Protein AF-A0A917K720-F1 (afdb_monomer)

Nearest PDB structures (foldseek):
  2qeu-assembly1_B  TM=9.613E-01  e=1.675E-05  Paraburkholderia xenovorans LB400
  7pmk-assembly1_F  TM=4.791E-01  e=7.910E+00  Saccharomyces cerevisiae

InterPro domains:
  IPR029032 AhpD-like [G3DSA:1.20.1290.10] (1-106)
  IPR029032 AhpD-like [SSF69118] (2-96)

Foldseek 3Di:
DDPVCVVVCVPPVVVVVVVVVVVCVLQPAVVRPDPDHNLVSLLVVLLVCLVHDSLVSLLVSVVSPDDLVNSLVSLVVCCVVVNCCSCVPGVVVSSVSNVVSNVVVVVVVPVVPPDPPPPPPPVVPPPDDDDDDDDDDDDDDDDD

Organism: NCBI:txid287609

Solvent-accessible surface area (backbone atoms only — not comparable to full-atom values): 8761 Å² total; per-residue (Å²): 132,68,75,85,48,49,65,44,48,74,78,37,46,69,58,45,56,62,52,48,56,61,49,49,63,72,62,28,38,53,95,72,76,24,92,51,55,57,25,58,53,25,44,52,48,19,62,73,27,45,89,66,74,25,54,63,27,46,51,50,8,43,76,62,66,44,49,70,66,61,52,50,57,54,48,56,63,42,28,86,76,60,35,66,59,40,35,74,73,32,43,51,52,43,52,56,52,44,51,55,48,52,59,50,52,54,54,53,56,56,70,73,53,84,63,83,84,76,71,71,76,73,69,72,77,78,77,84,77,85,90,76,78,93,79,80,89,89,83,84,87,84,89,133

pLDDT: mean 77.15, std 25.1, range [25.95, 98.19]

Mean predicted aligned error: 12.96 Å

Sequence (144 aa):
MPDGFRPLLTHAPGTFAGYGLPREAAMGAPNTGGALDLNIKDLALTLLDVQGGAEVHAANALRQGLTLPELAEGLVRCIPVGGITTWNCVGRQIMEHAVVIAGGSCRRAWLTTGSTARRTVWRAGLAGRPRAKQRLCSLAGYQT

Secondary structure (DSSP, 8-state):
--GGGHHHHHH-HHHHHHHHHHHHHHT--GGGT-SS-HHHHHHHHHHHTTTTTTHHHHHHHHHTT--HHHHHHHHHHTHHHH-HHHIIIIIHHHHHHHHHHHHHHHHHHHHH---GGG-SSSSSSSS-----------------

Structure (mmCIF, N/CA/C/O backbone):
data_AF-A0A917K720-F1
#
_entry.id   AF-A0A917K720-F1
#
loop_
_atom_site.group_PDB
_atom_site.id
_atom_site.type_symbol
_atom_site.label_atom_id
_atom_site.label_alt_id
_atom_site.label_comp_id
_atom_site.label_asym_id
_atom_site.label_entity_id
_atom_site.label_seq_id
_atom_site.pdbx_PDB_ins_code
_atom_site.Cartn_x
_atom_site.Cartn_y
_atom_site.Cartn_z
_atom_site.occupancy
_atom_site.B_iso_or_equiv
_atom_site.auth_seq_id
_atom_site.auth_comp_id
_atom_site.auth_asym_id
_atom_site.auth_atom_id
_atom_site.pdbx_PDB_model_num
ATOM 1 N N . MET A 1 1 ? 3.693 -3.487 16.049 1.00 68.69 1 MET A N 1
ATOM 2 C CA . MET A 1 1 ? 4.563 -2.517 15.350 1.00 68.69 1 MET A CA 1
ATOM 3 C C . MET A 1 1 ? 5.517 -3.313 14.470 1.00 68.69 1 MET A C 1
ATOM 5 O O . MET A 1 1 ? 6.058 -4.276 14.994 1.00 68.69 1 MET A O 1
ATOM 9 N N . PRO A 1 2 ? 5.669 -3.000 13.171 1.00 74.56 2 PRO A N 1
ATOM 10 C CA . PRO A 1 2 ? 6.605 -3.710 12.297 1.00 74.56 2 PRO A CA 1
ATOM 11 C C . PRO A 1 2 ? 8.055 -3.582 12.776 1.00 74.56 2 PRO A C 1
ATOM 13 O O . PRO A 1 2 ? 8.457 -2.502 13.215 1.00 74.56 2 PRO A O 1
ATOM 16 N N . ASP A 1 3 ? 8.848 -4.643 12.617 1.00 82.81 3 ASP A N 1
ATOM 17 C CA . ASP A 1 3 ? 10.257 -4.680 13.044 1.00 82.81 3 ASP A CA 1
ATOM 18 C C . ASP A 1 3 ? 11.125 -3.611 12.365 1.00 82.81 3 ASP A C 1
ATOM 20 O O . ASP A 1 3 ? 12.095 -3.134 12.955 1.00 82.81 3 ASP A O 1
ATOM 24 N N . GLY A 1 4 ? 10.741 -3.163 11.164 1.00 84.69 4 GLY A N 1
ATOM 25 C CA . GLY A 1 4 ? 11.437 -2.105 10.426 1.00 84.69 4 GLY A CA 1
ATOM 26 C C . GLY A 1 4 ? 11.504 -0.764 11.163 1.00 84.69 4 GLY A C 1
ATOM 27 O O . GLY A 1 4 ? 12.431 0.008 10.945 1.00 84.69 4 GLY A O 1
ATOM 28 N N . PHE A 1 5 ? 10.583 -0.497 12.094 1.00 89.25 5 PHE A N 1
ATOM 29 C CA . PHE A 1 5 ? 10.637 0.719 12.905 1.00 89.25 5 PHE A CA 1
ATOM 30 C C . PHE A 1 5 ? 11.490 0.575 14.174 1.00 89.25 5 PHE A C 1
ATOM 32 O O . PHE A 1 5 ? 11.696 1.567 14.874 1.00 89.25 5 PHE A O 1
ATOM 39 N N . ARG A 1 6 ? 11.995 -0.624 14.499 1.00 92.88 6 ARG A N 1
ATOM 40 C CA . ARG A 1 6 ? 12.772 -0.850 15.726 1.00 92.88 6 ARG A CA 1
ATOM 41 C C . ARG A 1 6 ? 14.013 0.053 15.815 1.00 92.88 6 ARG A C 1
ATOM 43 O O . ARG A 1 6 ? 14.182 0.669 16.863 1.00 92.88 6 ARG A O 1
ATOM 50 N N . PRO A 1 7 ? 14.824 0.234 14.750 1.00 94.88 7 PRO A N 1
ATOM 51 C CA . PRO A 1 7 ? 15.939 1.182 14.789 1.00 94.88 7 PRO A CA 1
ATOM 52 C C . PRO A 1 7 ? 15.486 2.624 15.059 1.00 94.88 7 PRO A C 1
ATOM 54 O O . PRO A 1 7 ? 16.111 3.322 15.853 1.00 94.88 7 PRO A O 1
ATOM 57 N N . LEU A 1 8 ? 14.370 3.060 14.460 1.00 93.06 8 LEU A N 1
ATOM 58 C CA . LEU A 1 8 ? 13.840 4.411 14.664 1.00 93.06 8 LEU A CA 1
ATOM 59 C C . LEU A 1 8 ? 13.377 4.622 16.111 1.00 93.06 8 LEU A C 1
ATOM 61 O O . LEU A 1 8 ? 13.667 5.656 16.704 1.00 93.06 8 LEU A O 1
ATOM 65 N N . LEU A 1 9 ? 12.715 3.625 16.701 1.00 94.06 9 LEU A N 1
ATOM 66 C CA . LEU A 1 9 ? 12.300 3.666 18.101 1.00 94.06 9 LEU A CA 1
ATOM 67 C C . LEU A 1 9 ? 13.498 3.708 19.058 1.00 94.06 9 LEU A C 1
ATOM 69 O O . LEU A 1 9 ? 13.473 4.459 20.028 1.00 94.06 9 LEU A O 1
ATOM 73 N N . THR A 1 10 ? 14.543 2.920 18.790 1.00 96.38 10 THR A N 1
ATOM 74 C CA . THR A 1 10 ? 15.740 2.856 19.640 1.00 96.38 10 THR A CA 1
ATOM 75 C C . THR A 1 10 ? 16.566 4.138 19.575 1.00 96.38 10 THR A C 1
ATOM 77 O O . THR A 1 10 ? 17.033 4.610 20.607 1.00 96.38 10 THR A O 1
ATOM 80 N N . HIS A 1 11 ? 16.758 4.701 18.382 1.00 97.69 11 HIS A N 1
ATOM 81 C CA . HIS A 1 11 ? 17.710 5.796 18.181 1.00 97.69 11 HIS A CA 1
ATOM 82 C C . HIS A 1 11 ? 17.061 7.185 18.123 1.00 97.69 11 HIS A C 1
ATOM 84 O O . HIS A 1 11 ? 17.742 8.175 18.377 1.00 97.69 11 HIS A O 1
ATOM 90 N N . ALA A 1 12 ? 15.763 7.282 17.821 1.00 96.62 12 ALA A N 1
ATOM 91 C CA . ALA A 1 12 ? 15.039 8.552 17.733 1.00 96.62 12 ALA A CA 1
ATOM 92 C C . ALA A 1 12 ? 13.563 8.417 18.179 1.00 96.62 12 ALA A C 1
ATOM 94 O O . ALA A 1 12 ? 12.643 8.690 17.398 1.00 96.62 12 ALA A O 1
ATOM 95 N N . PRO A 1 13 ? 13.295 8.042 19.446 1.00 94.69 13 PRO A N 1
ATOM 96 C CA . PRO A 1 13 ? 11.936 7.783 19.932 1.00 94.69 13 PRO A CA 1
ATOM 97 C C . PRO A 1 13 ? 10.999 8.994 19.801 1.00 94.69 13 PRO A C 1
ATOM 99 O O . PRO A 1 13 ? 9.819 8.827 19.499 1.00 94.69 13 PRO A O 1
ATOM 102 N N . GLY A 1 14 ? 11.519 10.218 19.950 1.00 95.19 14 GLY A N 1
ATOM 103 C CA . GLY A 1 14 ? 10.741 11.441 19.723 1.00 95.19 14 GLY A CA 1
ATOM 104 C C . GLY A 1 14 ? 10.296 11.609 18.265 1.00 95.19 14 GLY A C 1
ATOM 105 O O . GLY A 1 14 ? 9.164 12.006 18.009 1.00 95.19 14 GLY A O 1
ATOM 106 N N . THR A 1 15 ? 11.146 11.236 17.299 1.00 95.88 15 THR A N 1
ATOM 107 C CA . THR A 1 15 ? 10.780 11.241 15.870 1.00 95.88 15 THR A CA 1
ATOM 108 C C . THR A 1 15 ? 9.754 10.155 15.565 1.00 95.88 15 THR A C 1
ATOM 110 O O . THR A 1 15 ? 8.793 10.410 14.845 1.00 95.88 15 THR A O 1
ATOM 113 N N . PHE A 1 16 ? 9.906 8.963 16.151 1.00 93.56 16 PHE A N 1
ATOM 114 C CA . PHE A 1 16 ? 8.915 7.896 16.017 1.00 93.56 16 PHE A CA 1
ATOM 115 C C . PHE A 1 16 ? 7.534 8.326 16.538 1.00 93.56 16 PHE A C 1
ATOM 117 O O . PHE A 1 16 ? 6.534 8.160 15.838 1.00 93.56 16 PHE A O 1
ATOM 124 N N . ALA A 1 17 ? 7.479 8.934 17.727 1.00 91.50 17 ALA A N 1
ATOM 125 C CA . ALA A 1 17 ? 6.239 9.471 18.286 1.00 91.50 17 ALA A CA 1
ATOM 126 C C . ALA A 1 17 ? 5.642 10.572 17.391 1.00 91.50 17 ALA A C 1
ATOM 128 O O . ALA A 1 17 ? 4.450 10.542 17.086 1.00 91.50 17 ALA A O 1
ATOM 129 N N . GLY A 1 18 ? 6.483 11.492 16.904 1.00 94.19 18 GLY A N 1
ATOM 130 C CA . GLY A 1 18 ? 6.076 12.558 15.987 1.00 94.19 18 GLY A CA 1
ATOM 131 C C . GLY A 1 18 ? 5.532 12.050 14.650 1.00 94.19 18 GLY A C 1
ATOM 132 O O . GLY A 1 18 ? 4.621 12.660 14.105 1.00 94.19 18 GLY A O 1
ATOM 133 N N . TYR A 1 19 ? 6.030 10.918 14.142 1.00 91.88 19 TYR A N 1
ATOM 134 C CA . TYR A 1 19 ? 5.504 10.255 12.942 1.00 91.88 19 TYR A CA 1
ATOM 135 C C . TYR A 1 19 ? 4.155 9.553 13.182 1.00 91.88 19 TYR A C 1
ATOM 137 O O . TYR A 1 19 ? 3.319 9.490 12.278 1.00 91.88 19 TYR A O 1
ATOM 145 N N . GLY A 1 20 ? 3.916 9.036 14.391 1.00 90.19 20 GLY A N 1
ATOM 146 C CA . GLY A 1 20 ? 2.679 8.326 14.730 1.00 90.19 20 GLY A CA 1
ATOM 147 C C . GLY A 1 20 ? 1.425 9.193 14.586 1.00 90.19 20 GLY A C 1
ATOM 148 O O . GLY A 1 20 ? 0.442 8.746 13.999 1.00 90.19 20 GLY A O 1
ATOM 149 N N . LEU A 1 21 ? 1.494 10.446 15.043 1.00 90.56 21 LEU A N 1
ATOM 150 C CA . LEU A 1 21 ? 0.375 11.397 15.033 1.00 90.56 21 LEU A CA 1
ATOM 151 C C . LEU A 1 21 ? -0.184 11.701 13.625 1.00 90.56 21 LEU A C 1
ATOM 153 O O . LEU A 1 21 ? -1.38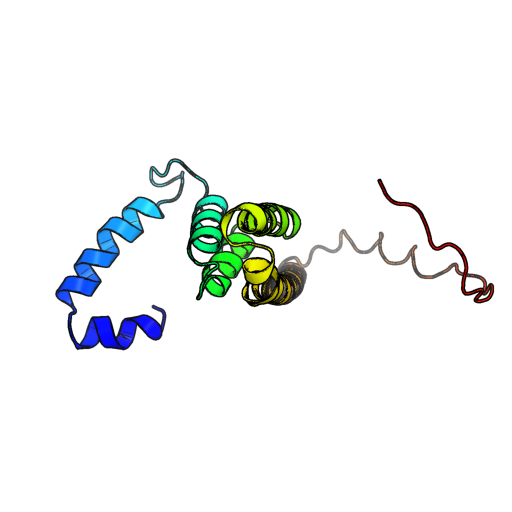2 11.506 13.408 1.00 90.56 21 LEU A O 1
ATOM 157 N N . PRO A 1 22 ? 0.621 12.134 12.630 1.00 92.88 22 PRO A N 1
ATOM 158 C CA . PRO A 1 22 ? 0.110 12.374 11.284 1.00 92.88 22 PRO A CA 1
ATOM 159 C C . PRO A 1 22 ? -0.372 11.081 10.620 1.00 92.88 22 PRO A C 1
ATOM 161 O O . PRO A 1 22 ? -1.359 11.107 9.886 1.00 92.88 22 PRO A O 1
ATOM 164 N N . ARG A 1 23 ? 0.274 9.937 10.893 1.00 91.12 23 ARG A N 1
ATOM 165 C CA . ARG A 1 23 ? -0.163 8.643 10.357 1.00 91.12 23 ARG A CA 1
ATOM 166 C C . ARG A 1 23 ? -1.541 8.251 10.888 1.00 91.12 23 ARG A C 1
ATOM 168 O O . ARG A 1 23 ? -2.365 7.770 10.116 1.00 91.12 23 ARG A O 1
ATOM 175 N N . GLU A 1 24 ? -1.790 8.431 12.182 1.00 91.31 24 GLU A N 1
ATOM 176 C CA . GLU A 1 24 ? -3.087 8.154 12.804 1.00 91.31 24 GLU A CA 1
ATOM 177 C C . GLU A 1 24 ? -4.191 9.016 12.188 1.00 91.31 24 GLU A C 1
ATOM 179 O O . GLU A 1 24 ? -5.195 8.477 11.723 1.00 91.31 24 GLU A O 1
ATOM 184 N N . ALA A 1 25 ? -3.964 10.328 12.076 1.00 91.94 25 ALA A N 1
ATOM 185 C CA . ALA A 1 25 ? -4.912 11.239 11.439 1.00 91.94 25 ALA A CA 1
ATOM 186 C C . ALA A 1 25 ? -5.195 10.848 9.975 1.00 91.94 25 ALA A C 1
ATOM 188 O O . ALA A 1 25 ? -6.352 10.762 9.557 1.00 91.94 25 ALA A O 1
ATOM 189 N N . ALA A 1 26 ? -4.151 10.537 9.198 1.00 93.44 26 ALA A N 1
ATOM 190 C CA . ALA A 1 26 ? -4.291 10.127 7.802 1.00 93.44 26 ALA A CA 1
ATOM 191 C C . ALA A 1 26 ? -5.034 8.788 7.648 1.00 93.44 26 ALA A C 1
ATOM 193 O O . ALA A 1 26 ? -5.822 8.625 6.715 1.00 93.44 26 ALA A O 1
ATOM 194 N N . MET A 1 27 ? -4.843 7.846 8.577 1.00 94.81 27 MET A N 1
ATOM 195 C CA . MET A 1 27 ? -5.429 6.500 8.540 1.00 94.81 27 MET A CA 1
ATOM 196 C C . MET A 1 27 ? -6.719 6.350 9.362 1.00 94.81 27 MET A C 1
ATOM 198 O O . MET A 1 27 ? -7.199 5.232 9.514 1.00 94.81 27 MET A O 1
ATOM 202 N N . GLY A 1 28 ? -7.318 7.438 9.860 1.00 94.25 28 GLY A N 1
ATOM 203 C CA . GLY A 1 28 ? -8.591 7.381 10.591 1.00 94.25 28 GLY A CA 1
ATOM 204 C C . GLY A 1 28 ? -9.731 6.801 9.744 1.00 94.25 28 GLY A C 1
ATOM 205 O O . GLY A 1 28 ? -9.873 7.149 8.572 1.00 94.25 28 GLY A O 1
ATOM 206 N N . ALA A 1 29 ? -10.547 5.916 10.306 1.00 94.06 29 ALA A N 1
ATOM 207 C CA . ALA A 1 29 ? -11.675 5.314 9.596 1.00 94.06 29 ALA A CA 1
ATOM 208 C C . ALA A 1 29 ? -12.858 6.298 9.474 1.00 94.06 29 ALA A C 1
ATOM 210 O O . ALA A 1 29 ? -12.928 7.266 10.238 1.00 94.06 29 ALA A O 1
ATOM 211 N N . PRO A 1 30 ? -13.825 6.064 8.567 1.00 94.12 30 PRO A N 1
ATOM 212 C CA . PRO A 1 30 ? -14.990 6.942 8.440 1.00 94.12 30 PRO A CA 1
ATOM 213 C C . PRO A 1 30 ? -15.783 7.140 9.735 1.00 94.12 30 PRO A C 1
ATOM 215 O O . PRO A 1 30 ? -16.177 8.254 10.070 1.00 94.12 30 PRO A O 1
ATOM 218 N N . ASN A 1 31 ? -15.932 6.083 10.535 1.00 93.12 31 ASN A N 1
ATOM 219 C CA . ASN A 1 31 ? -16.606 6.139 11.836 1.00 93.12 31 ASN A CA 1
ATOM 220 C C . ASN A 1 31 ? -15.820 6.896 12.925 1.00 93.12 31 ASN A C 1
ATOM 222 O O . ASN A 1 31 ? -16.361 7.130 14.002 1.00 93.12 31 ASN A O 1
ATOM 226 N N . THR A 1 32 ? -14.570 7.280 12.662 1.00 92.62 32 THR A N 1
ATOM 227 C CA . THR A 1 32 ? -13.742 8.108 13.549 1.00 92.62 32 THR A CA 1
ATOM 228 C C . THR A 1 32 ? -13.405 9.464 12.918 1.00 92.62 32 THR A C 1
ATOM 230 O O . THR A 1 32 ? -12.441 10.101 13.330 1.00 92.62 32 THR A O 1
ATOM 233 N N . GLY A 1 33 ? -14.161 9.903 11.902 1.00 91.94 33 GLY A N 1
ATOM 234 C CA . GLY A 1 33 ? -13.983 11.206 11.247 1.00 91.94 33 GLY A CA 1
ATOM 235 C C . GLY A 1 33 ? -13.082 11.211 10.004 1.00 91.94 33 GLY A C 1
ATOM 236 O O . GLY A 1 33 ? -12.747 12.280 9.501 1.00 91.94 33 GLY A O 1
ATOM 237 N N . GLY A 1 34 ? -12.679 10.046 9.488 1.00 95.00 34 GLY A N 1
ATOM 238 C CA . GLY A 1 34 ? -11.971 9.936 8.210 1.00 95.00 34 GLY A CA 1
ATOM 239 C C . GLY A 1 34 ? -12.886 10.135 6.994 1.00 95.00 34 GLY A C 1
ATOM 240 O O . GLY A 1 34 ? -14.058 9.787 7.025 1.00 95.00 34 GLY A O 1
ATOM 241 N N . ALA A 1 35 ? -12.349 10.656 5.887 1.00 96.00 35 ALA A N 1
ATOM 242 C CA . ALA A 1 35 ? -13.138 10.882 4.666 1.00 96.00 35 ALA A CA 1
ATOM 243 C C . ALA A 1 35 ? -13.154 9.696 3.682 1.00 96.00 35 ALA A C 1
ATOM 245 O O . ALA A 1 35 ? -14.040 9.613 2.839 1.00 96.00 35 ALA A O 1
ATOM 246 N N . LEU A 1 36 ? -12.161 8.803 3.757 1.00 96.62 36 LEU A N 1
ATOM 247 C CA . LEU A 1 36 ? -12.016 7.655 2.857 1.00 96.62 36 LEU A CA 1
ATOM 248 C C . LEU A 1 36 ? -12.059 6.351 3.648 1.00 96.62 36 LEU A C 1
ATOM 250 O O . LEU A 1 36 ? -11.570 6.299 4.783 1.00 96.62 36 LEU A O 1
ATOM 254 N N . ASP A 1 37 ? -12.573 5.299 3.016 1.00 96.50 37 ASP A N 1
ATOM 255 C CA . ASP A 1 37 ? -12.498 3.945 3.550 1.00 96.50 37 ASP A CA 1
ATOM 256 C C . ASP A 1 37 ? -11.040 3.503 3.710 1.00 96.50 37 ASP A C 1
ATOM 258 O O . ASP A 1 37 ? -10.152 3.879 2.935 1.00 96.50 37 ASP A O 1
ATOM 262 N N . LEU A 1 38 ? -10.782 2.691 4.737 1.00 96.06 38 LEU A N 1
ATOM 263 C CA . LEU A 1 38 ? -9.425 2.255 5.058 1.00 96.06 38 LEU A CA 1
ATOM 264 C C . LEU A 1 38 ? -8.784 1.486 3.891 1.00 96.06 38 LEU A C 1
ATOM 266 O O . LEU A 1 38 ? -7.603 1.689 3.606 1.00 96.06 38 LEU A O 1
ATOM 270 N N . ASN A 1 39 ? -9.566 0.669 3.175 1.00 97.00 39 ASN A N 1
ATOM 271 C CA . ASN A 1 39 ? -9.071 -0.142 2.063 1.00 97.00 39 ASN A CA 1
ATOM 272 C C . ASN A 1 39 ? -8.540 0.734 0.916 1.00 97.00 39 ASN A C 1
ATOM 274 O O . ASN A 1 39 ? -7.525 0.399 0.310 1.00 97.00 39 ASN A O 1
ATOM 278 N N . ILE A 1 40 ? -9.174 1.883 0.665 1.00 97.81 40 ILE A N 1
ATOM 279 C CA . ILE A 1 40 ? -8.735 2.870 -0.325 1.00 97.81 40 ILE A CA 1
ATOM 280 C C . ILE A 1 40 ? -7.476 3.598 0.145 1.00 97.81 40 ILE A C 1
ATOM 282 O O . ILE A 1 40 ? -6.582 3.859 -0.658 1.00 97.81 40 ILE A O 1
ATOM 286 N N . LYS A 1 41 ? -7.359 3.893 1.443 1.00 97.44 41 LYS A N 1
ATOM 287 C CA . LYS A 1 41 ? -6.150 4.513 2.005 1.00 97.44 41 LYS A CA 1
ATOM 288 C C . LYS A 1 41 ? -4.939 3.587 1.912 1.00 97.44 41 LYS A C 1
ATOM 290 O O . LYS A 1 41 ? -3.876 4.016 1.469 1.00 97.44 41 LYS A O 1
ATOM 295 N N . ASP A 1 42 ? -5.100 2.314 2.270 1.00 96.44 42 ASP A N 1
ATOM 296 C CA . ASP A 1 42 ? -4.040 1.316 2.108 1.00 96.44 42 ASP A CA 1
ATOM 297 C C . ASP A 1 42 ? -3.763 1.017 0.621 1.00 96.44 42 ASP A C 1
ATOM 299 O O . ASP A 1 42 ? -2.604 0.827 0.252 1.00 96.44 42 ASP A O 1
ATOM 303 N N . LEU A 1 43 ? -4.766 1.061 -0.271 1.00 97.31 43 LEU A N 1
ATOM 304 C CA . LEU A 1 43 ? -4.521 1.016 -1.719 1.00 97.31 43 LEU A CA 1
ATOM 305 C C . LEU A 1 43 ? -3.648 2.196 -2.161 1.00 97.31 43 LEU A C 1
ATOM 307 O O . LEU A 1 43 ? -2.648 1.982 -2.836 1.00 97.31 43 LEU A O 1
ATOM 311 N N . ALA A 1 44 ? -3.959 3.425 -1.747 1.00 96.12 44 ALA A N 1
ATOM 312 C CA . ALA A 1 44 ? -3.153 4.594 -2.093 1.00 96.12 44 ALA A CA 1
ATOM 313 C C . ALA A 1 44 ? -1.694 4.445 -1.626 1.00 96.12 44 ALA A C 1
ATOM 315 O O . ALA A 1 44 ? -0.777 4.697 -2.405 1.00 96.12 44 ALA A O 1
ATOM 316 N N . LEU A 1 45 ? -1.468 3.960 -0.399 1.00 94.75 45 LEU A N 1
ATOM 317 C CA . LEU A 1 45 ? -0.119 3.664 0.097 1.00 94.75 45 LEU A CA 1
ATOM 318 C C . LEU A 1 45 ? 0.563 2.547 -0.701 1.00 94.75 45 LEU A C 1
ATOM 320 O O . LEU A 1 45 ? 1.740 2.666 -1.012 1.00 94.75 45 LEU A O 1
ATOM 324 N N . THR A 1 46 ? -0.175 1.513 -1.112 1.00 95.62 46 THR A N 1
ATOM 325 C CA . THR A 1 46 ? 0.340 0.454 -1.999 1.00 95.62 46 THR A CA 1
ATOM 326 C C . THR A 1 46 ? 0.855 1.032 -3.320 1.00 95.62 46 THR A C 1
ATOM 328 O O . THR A 1 46 ? 1.910 0.625 -3.799 1.00 95.62 46 THR A O 1
ATOM 331 N N . LEU A 1 47 ? 0.126 1.984 -3.914 1.00 94.88 47 LEU A N 1
ATOM 332 C CA . LEU A 1 47 ? 0.511 2.604 -5.185 1.00 94.88 47 LEU A CA 1
ATOM 333 C C . LEU A 1 47 ? 1.686 3.578 -5.030 1.00 94.88 47 LEU A C 1
ATOM 335 O O . LEU A 1 47 ? 2.542 3.634 -5.910 1.00 94.88 47 LEU A O 1
ATOM 339 N N . LEU A 1 48 ? 1.751 4.314 -3.917 1.00 92.19 48 LEU A N 1
ATOM 340 C CA . LEU A 1 48 ? 2.870 5.211 -3.604 1.00 92.19 48 LEU A CA 1
ATOM 341 C C . LEU A 1 48 ? 4.159 4.440 -3.292 1.00 92.19 48 LEU A C 1
ATOM 343 O O . LEU A 1 48 ? 5.243 4.876 -3.668 1.00 92.19 48 LEU A O 1
ATOM 347 N N . ASP A 1 49 ? 4.031 3.280 -2.651 1.00 88.00 49 ASP A N 1
ATOM 348 C C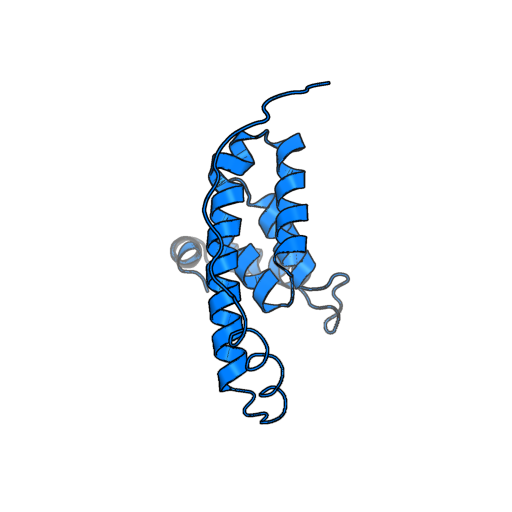A . ASP A 1 49 ? 5.144 2.436 -2.213 1.00 88.00 49 ASP A CA 1
ATOM 349 C C . ASP A 1 49 ? 5.492 1.334 -3.228 1.00 88.00 49 ASP A C 1
ATOM 351 O O . ASP A 1 49 ? 6.229 0.389 -2.936 1.00 88.00 49 ASP A O 1
ATOM 355 N N . VAL A 1 50 ? 4.971 1.439 -4.460 1.00 80.25 50 VAL A N 1
ATOM 356 C CA . VAL A 1 50 ? 5.189 0.453 -5.534 1.00 80.25 50 VAL A CA 1
ATOM 357 C C . VAL A 1 50 ? 6.662 0.345 -5.946 1.00 80.25 50 VAL A C 1
ATOM 359 O O . VAL A 1 50 ? 7.034 -0.585 -6.647 1.00 80.25 50 VAL A O 1
ATOM 362 N N . GLN A 1 51 ? 7.515 1.270 -5.504 1.00 71.06 51 GLN A N 1
ATOM 363 C CA . GLN A 1 51 ? 8.961 1.210 -5.720 1.00 71.06 51 GLN A CA 1
ATOM 364 C C . GLN A 1 51 ? 9.711 0.494 -4.573 1.00 71.06 51 GLN A C 1
ATOM 366 O O . GLN A 1 51 ? 10.910 0.255 -4.707 1.00 71.06 51 GLN A O 1
ATOM 371 N N . GLY A 1 52 ? 9.026 0.089 -3.491 1.00 68.38 52 GLY A N 1
ATOM 372 C CA . GLY A 1 52 ? 9.550 -0.841 -2.484 1.00 68.38 52 GLY A CA 1
ATOM 373 C C . GLY A 1 52 ? 8.787 -0.844 -1.154 1.00 68.38 52 GLY A C 1
ATOM 374 O O . GLY A 1 52 ? 8.859 0.130 -0.431 1.00 68.38 52 GLY A O 1
ATOM 375 N N . GLY A 1 53 ? 8.171 -1.977 -0.777 1.00 72.19 53 GLY A N 1
ATOM 376 C CA . GLY A 1 53 ? 7.516 -2.166 0.539 1.00 72.19 53 GLY A CA 1
ATOM 377 C C . GLY A 1 53 ? 5.988 -2.342 0.509 1.00 72.19 53 GLY A C 1
ATOM 378 O O . GLY A 1 53 ? 5.380 -2.721 1.514 1.00 72.19 53 GLY A O 1
ATOM 379 N N . ALA A 1 54 ? 5.374 -2.189 -0.667 1.00 87.00 54 ALA A N 1
ATOM 380 C CA . ALA A 1 54 ? 3.923 -2.169 -0.863 1.00 87.00 54 ALA A CA 1
ATOM 381 C C . ALA A 1 54 ? 3.141 -3.438 -0.453 1.00 87.00 54 ALA A C 1
ATOM 383 O O . ALA A 1 54 ? 1.916 -3.379 -0.326 1.00 87.00 54 ALA A O 1
ATOM 384 N N . GLU A 1 55 ? 3.793 -4.584 -0.220 1.00 91.38 55 GLU A N 1
ATOM 385 C CA . GLU A 1 55 ? 3.114 -5.840 0.151 1.00 91.38 55 GLU A CA 1
ATOM 386 C C . GLU A 1 55 ? 2.278 -5.704 1.430 1.00 91.38 55 GLU A C 1
ATOM 388 O O . GLU A 1 55 ? 1.156 -6.210 1.502 1.00 91.38 55 GLU A O 1
ATOM 393 N N . VAL A 1 56 ? 2.791 -4.983 2.435 1.00 91.31 56 VAL A N 1
ATOM 394 C CA . VAL A 1 56 ? 2.096 -4.790 3.718 1.00 91.31 56 VAL A CA 1
ATOM 395 C C . VAL A 1 56 ? 0.811 -3.985 3.525 1.00 91.31 56 VAL A C 1
ATOM 397 O O . VAL A 1 56 ? -0.222 -4.318 4.112 1.00 91.31 56 VAL A O 1
ATOM 400 N N . HIS A 1 57 ? 0.8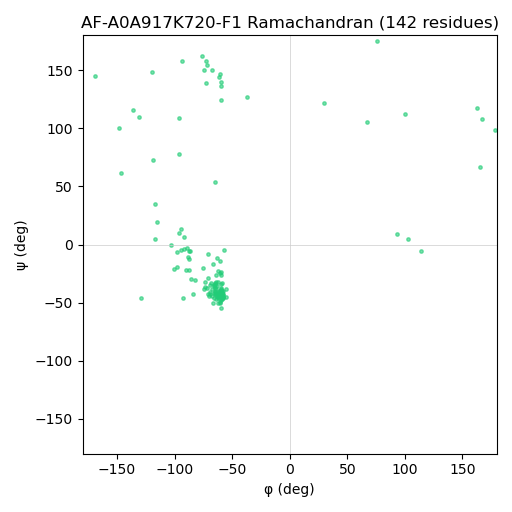58 -2.957 2.680 1.00 94.31 57 HIS A N 1
ATOM 401 C CA . HIS A 1 57 ? -0.294 -2.119 2.369 1.00 94.31 57 HIS A CA 1
ATOM 402 C C . HIS A 1 57 ? -1.329 -2.876 1.536 1.00 94.31 57 HIS A C 1
ATOM 404 O O . HIS A 1 57 ? -2.503 -2.897 1.908 1.00 94.31 57 HIS A O 1
ATOM 410 N N . ALA A 1 58 ? -0.897 -3.621 0.515 1.00 95.44 58 ALA A N 1
ATOM 411 C CA . ALA A 1 58 ? -1.791 -4.463 -0.276 1.00 95.44 58 ALA A CA 1
ATOM 412 C C . ALA A 1 58 ? -2.493 -5.505 0.608 1.00 95.44 58 ALA A C 1
ATOM 414 O O . ALA A 1 58 ? -3.708 -5.694 0.538 1.00 95.44 58 ALA A O 1
ATOM 415 N N . ALA A 1 59 ? -1.741 -6.143 1.509 1.00 94.44 59 ALA A N 1
ATOM 416 C CA . ALA A 1 59 ? -2.272 -7.092 2.476 1.00 94.44 59 ALA A CA 1
ATOM 417 C C . ALA A 1 59 ? -3.333 -6.471 3.398 1.00 94.44 59 ALA A C 1
ATOM 419 O O . ALA A 1 59 ? -4.354 -7.103 3.676 1.00 94.44 59 ALA A O 1
ATOM 420 N N . ASN A 1 60 ? -3.095 -5.255 3.896 1.00 94.56 60 ASN A N 1
ATOM 421 C CA . ASN A 1 60 ? -4.044 -4.550 4.756 1.00 94.56 60 ASN A CA 1
ATOM 422 C C . ASN A 1 60 ? -5.308 -4.149 3.996 1.00 94.56 60 ASN A C 1
ATOM 424 O O . ASN A 1 60 ? -6.403 -4.419 4.491 1.00 94.56 60 ASN A O 1
ATOM 428 N N . ALA A 1 61 ? -5.164 -3.620 2.779 1.00 96.56 61 ALA A N 1
ATOM 429 C CA . ALA A 1 61 ? -6.293 -3.245 1.938 1.00 96.56 61 ALA A CA 1
ATOM 430 C C . ALA A 1 61 ? -7.221 -4.444 1.677 1.00 96.56 61 ALA A C 1
ATOM 432 O O . ALA A 1 61 ? -8.432 -4.351 1.879 1.00 96.56 61 ALA A O 1
ATOM 433 N N . LEU A 1 62 ? -6.658 -5.609 1.327 1.00 96.62 62 LEU A N 1
ATOM 434 C CA . LEU A 1 62 ? -7.431 -6.840 1.110 1.00 96.62 62 LEU A CA 1
ATOM 435 C C . LEU A 1 62 ? -8.169 -7.302 2.373 1.00 96.62 62 LEU A C 1
ATOM 437 O O . LEU A 1 62 ? -9.320 -7.728 2.305 1.00 96.62 62 LEU A O 1
ATOM 441 N N . ARG A 1 63 ? -7.531 -7.218 3.551 1.00 94.25 63 ARG A N 1
ATOM 442 C CA . ARG A 1 63 ? -8.179 -7.570 4.832 1.00 94.25 63 ARG A CA 1
ATOM 443 C C . ARG A 1 63 ? -9.345 -6.643 5.170 1.00 94.25 63 ARG A C 1
ATOM 445 O O . ARG A 1 63 ? -10.251 -7.063 5.881 1.00 94.25 63 ARG A O 1
ATOM 452 N N . GLN A 1 64 ? -9.314 -5.415 4.665 1.00 94.38 64 GLN A N 1
ATOM 453 C CA . GLN A 1 64 ? -10.359 -4.409 4.833 1.00 94.38 64 GLN A CA 1
ATOM 454 C C . GLN A 1 64 ? -11.402 -4.443 3.703 1.00 94.38 64 GLN A C 1
ATOM 456 O O . GLN A 1 64 ? -12.284 -3.592 3.665 1.00 94.38 64 GLN A O 1
ATOM 461 N N . GLY A 1 65 ? -11.332 -5.430 2.804 1.00 95.50 65 GLY A N 1
ATOM 462 C CA . GLY A 1 65 ? -12.350 -5.671 1.783 1.00 95.50 65 GLY A CA 1
ATOM 463 C C . GLY A 1 65 ? -11.993 -5.197 0.378 1.00 95.50 65 GLY A C 1
ATOM 464 O O . GLY A 1 65 ? -12.838 -5.331 -0.501 1.00 95.50 65 GLY A O 1
ATOM 465 N N . LEU A 1 66 ? -10.773 -4.696 0.132 1.00 97.69 66 LEU A N 1
ATOM 466 C CA . LEU A 1 66 ? -10.304 -4.503 -1.242 1.00 97.69 66 LEU A CA 1
ATOM 467 C C . LEU A 1 66 ? -10.302 -5.849 -1.979 1.00 97.69 66 LEU A C 1
ATOM 469 O O . LEU A 1 66 ? -9.915 -6.884 -1.430 1.00 97.69 66 LEU A O 1
ATOM 473 N N . THR A 1 67 ? -10.706 -5.839 -3.238 1.00 97.25 67 THR A N 1
ATOM 474 C CA . THR A 1 67 ? -10.704 -7.012 -4.104 1.00 97.25 67 THR A CA 1
ATOM 475 C C . THR A 1 67 ? -9.411 -7.099 -4.922 1.00 97.25 67 THR A C 1
ATOM 477 O O . THR A 1 67 ? -8.715 -6.109 -5.153 1.00 97.25 67 THR A O 1
ATOM 480 N N . LEU A 1 68 ? -9.071 -8.305 -5.392 1.00 97.44 68 LEU A N 1
ATOM 481 C CA . LEU A 1 68 ? -7.917 -8.496 -6.282 1.00 97.44 68 LEU A CA 1
ATOM 482 C C . LEU A 1 68 ? -8.037 -7.705 -7.603 1.00 97.44 68 LEU A C 1
ATOM 484 O O . LEU A 1 68 ? -7.022 -7.154 -8.025 1.00 97.44 68 LEU A O 1
ATOM 488 N N . PRO A 1 69 ? -9.217 -7.610 -8.256 1.00 98.12 69 PRO A N 1
ATOM 489 C CA . PRO A 1 69 ? -9.382 -6.750 -9.428 1.00 98.12 69 PRO A CA 1
ATOM 490 C C . PRO A 1 69 ? -9.124 -5.267 -9.141 1.00 98.12 69 PRO A C 1
ATOM 492 O O . PRO A 1 69 ? -8.388 -4.644 -9.897 1.00 98.12 69 PRO A O 1
ATOM 495 N N . GLU A 1 70 ? -9.634 -4.716 -8.033 1.00 98.19 70 GLU A N 1
ATOM 496 C CA . GLU A 1 70 ? -9.383 -3.310 -7.662 1.00 98.19 70 GLU A CA 1
ATOM 497 C C . GLU A 1 70 ? -7.889 -3.038 -7.433 1.00 98.19 70 GLU A C 1
ATOM 499 O O . GLU A 1 70 ? -7.358 -2.018 -7.877 1.00 98.19 70 GLU A O 1
ATOM 504 N N . LEU A 1 71 ? -7.182 -3.975 -6.791 1.00 97.50 71 LEU A N 1
ATOM 505 C CA . LEU A 1 71 ? -5.730 -3.893 -6.637 1.00 97.50 71 LEU A CA 1
ATOM 506 C C . LEU A 1 71 ? -5.016 -3.910 -7.998 1.00 97.50 71 LEU A C 1
ATOM 508 O O . LEU A 1 71 ? -4.126 -3.092 -8.235 1.00 97.50 71 LEU A O 1
ATOM 512 N N . ALA A 1 72 ? -5.409 -4.815 -8.898 1.00 97.56 72 ALA A N 1
ATOM 513 C CA . ALA A 1 72 ? -4.827 -4.910 -10.233 1.00 97.56 72 ALA A CA 1
ATOM 514 C C . ALA A 1 72 ? -5.047 -3.622 -11.043 1.00 97.56 72 ALA A C 1
ATOM 516 O O . ALA A 1 72 ? -4.108 -3.131 -11.670 1.00 97.56 72 ALA A O 1
ATOM 517 N N . GLU A 1 73 ? -6.249 -3.039 -10.986 1.00 97.88 73 GLU A N 1
ATOM 518 C CA . GLU A 1 73 ? -6.554 -1.756 -11.626 1.00 97.88 73 GLU A CA 1
ATOM 519 C C . GLU A 1 73 ? -5.654 -0.630 -11.114 1.00 97.88 73 GLU A C 1
ATOM 521 O O . GLU A 1 73 ? -5.126 0.148 -11.909 1.00 97.88 73 GLU A O 1
ATOM 526 N N . GLY A 1 74 ? -5.440 -0.556 -9.798 1.00 96.19 74 GLY A N 1
ATOM 527 C CA . GLY A 1 74 ? -4.521 0.410 -9.204 1.00 96.19 74 GLY A CA 1
ATOM 528 C C . GLY A 1 74 ? -3.086 0.225 -9.703 1.00 96.19 74 GLY A C 1
ATOM 529 O O . GLY A 1 74 ? -2.468 1.176 -10.175 1.00 96.19 74 GLY A O 1
ATOM 530 N N . LEU A 1 75 ? -2.565 -1.003 -9.655 1.00 95.44 75 LEU A N 1
ATOM 531 C CA . LEU A 1 75 ? -1.180 -1.305 -10.036 1.00 95.44 75 LEU A CA 1
ATOM 532 C C . LEU A 1 75 ? -0.906 -1.074 -11.527 1.00 95.44 75 LEU A C 1
ATOM 534 O O . LEU A 1 75 ? 0.175 -0.609 -11.888 1.00 95.44 75 LEU A O 1
ATOM 538 N N . VAL A 1 76 ? -1.878 -1.341 -12.403 1.00 95.81 76 VAL A N 1
ATOM 539 C CA . VAL A 1 76 ? -1.752 -1.047 -13.839 1.00 95.81 76 VAL A CA 1
ATOM 540 C C . VAL A 1 76 ? -1.618 0.458 -14.089 1.00 95.81 76 VAL A C 1
ATOM 542 O O . VAL A 1 76 ? -0.876 0.855 -14.986 1.00 95.81 76 VAL A O 1
ATOM 545 N N . ARG A 1 77 ? -2.238 1.320 -13.268 1.00 94.56 77 ARG A N 1
ATOM 546 C CA . ARG A 1 77 ? -2.060 2.783 -13.373 1.00 94.56 77 ARG A CA 1
ATOM 547 C C . ARG A 1 77 ? -0.647 3.249 -13.018 1.00 94.56 77 ARG A C 1
ATOM 549 O O . ARG A 1 77 ? -0.271 4.349 -13.412 1.00 94.56 77 ARG A O 1
ATOM 556 N N . CYS A 1 78 ? 0.158 2.427 -12.347 1.00 94.12 78 CYS A N 1
ATOM 557 C CA . CYS A 1 78 ? 1.569 2.738 -12.125 1.00 94.12 78 CYS A CA 1
ATOM 558 C C . CYS A 1 78 ? 2.419 2.537 -13.393 1.00 94.12 78 CYS A C 1
ATOM 560 O O . CYS A 1 78 ? 3.491 3.130 -13.492 1.00 94.12 78 CYS A O 1
ATOM 562 N N . ILE A 1 79 ? 1.953 1.759 -14.383 1.00 94.19 79 ILE A N 1
ATOM 563 C CA . ILE A 1 79 ? 2.703 1.485 -15.622 1.00 94.19 79 ILE A CA 1
ATOM 564 C C . ILE A 1 79 ? 2.932 2.761 -16.450 1.00 94.19 79 ILE A C 1
ATOM 566 O O . ILE A 1 79 ? 4.074 2.991 -16.840 1.00 94.19 79 ILE A O 1
ATOM 570 N N . PRO A 1 80 ? 1.932 3.630 -16.704 1.00 93.25 80 PRO A N 1
ATOM 571 C CA . PRO A 1 80 ? 2.176 4.893 -17.403 1.00 93.25 80 PRO A CA 1
ATOM 572 C C . PRO A 1 80 ? 3.152 5.847 -16.694 1.00 93.25 80 PRO A C 1
ATOM 574 O O . PRO A 1 80 ? 3.753 6.682 -17.360 1.00 93.25 80 PRO A O 1
ATOM 577 N N . VAL A 1 81 ? 3.308 5.747 -15.367 1.00 91.31 81 VAL A N 1
ATOM 578 C CA . VAL A 1 81 ? 4.137 6.668 -14.561 1.00 91.31 81 VAL A CA 1
ATOM 579 C C . VAL A 1 81 ? 5.567 6.142 -14.394 1.00 91.31 81 VAL A C 1
ATOM 581 O O . VAL A 1 81 ? 6.522 6.891 -14.568 1.00 91.31 81 VAL A O 1
ATOM 584 N N . GLY A 1 82 ? 5.724 4.860 -14.057 1.00 88.69 82 GLY A N 1
ATOM 585 C CA . GLY A 1 82 ? 7.022 4.219 -13.797 1.00 88.69 82 GLY A CA 1
ATOM 586 C C . GLY A 1 82 ? 7.535 3.325 -14.933 1.00 88.69 82 GLY A C 1
ATOM 587 O O . GLY A 1 82 ? 8.615 2.741 -14.836 1.00 88.69 82 GLY A O 1
ATOM 588 N N . GLY A 1 83 ? 6.772 3.204 -16.019 1.00 92.56 83 GLY A N 1
ATOM 589 C CA . GLY A 1 83 ? 7.037 2.275 -17.113 1.00 92.56 83 GLY A CA 1
ATOM 590 C C . GLY A 1 83 ? 6.686 0.822 -16.769 1.00 92.56 83 GLY A C 1
ATOM 591 O O . GLY A 1 83 ? 6.350 0.465 -15.638 1.00 92.56 83 GLY A O 1
ATOM 592 N N . ILE A 1 84 ? 6.805 -0.065 -17.762 1.00 94.25 84 ILE A N 1
ATOM 593 C CA . ILE A 1 84 ? 6.539 -1.506 -17.590 1.00 94.25 84 ILE A CA 1
ATOM 594 C C . ILE A 1 84 ? 7.483 -2.170 -16.572 1.00 94.25 84 ILE A C 1
ATOM 596 O O . ILE A 1 84 ? 7.140 -3.182 -15.962 1.00 94.25 84 ILE A O 1
ATOM 600 N N . THR A 1 85 ? 8.656 -1.580 -16.333 1.00 91.69 85 THR A N 1
ATOM 601 C CA . THR A 1 85 ? 9.614 -2.044 -15.324 1.00 91.69 85 THR A CA 1
ATOM 602 C C . THR A 1 85 ? 9.010 -2.039 -13.919 1.00 91.69 85 THR A C 1
ATOM 604 O O . THR A 1 85 ? 9.216 -3.003 -13.187 1.00 91.69 85 THR A O 1
ATOM 607 N N . THR A 1 86 ? 8.194 -1.039 -13.558 1.00 91.25 86 THR A N 1
ATOM 608 C CA . THR A 1 86 ? 7.486 -1.012 -12.263 1.00 91.25 86 THR A CA 1
ATOM 609 C C . THR A 1 86 ? 6.587 -2.235 -12.086 1.00 91.25 86 THR A C 1
ATOM 611 O O . THR A 1 86 ? 6.568 -2.848 -11.017 1.00 91.25 86 THR A O 1
ATOM 614 N N . TRP A 1 87 ? 5.898 -2.665 -13.148 1.00 93.06 87 TRP A N 1
ATOM 615 C CA . TRP A 1 87 ? 5.103 -3.891 -13.110 1.00 93.06 87 TRP A CA 1
ATOM 616 C 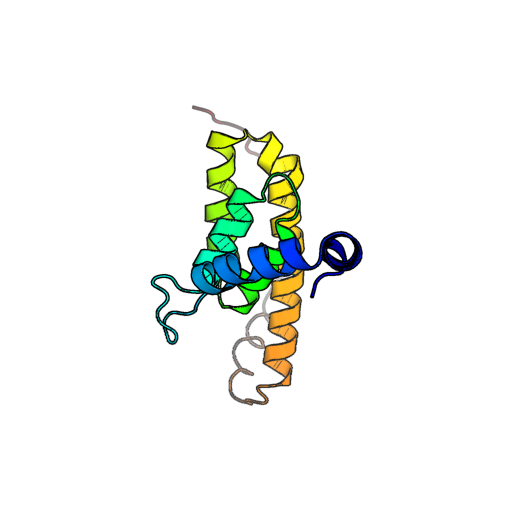C . TRP A 1 87 ? 5.974 -5.140 -12.957 1.00 93.06 87 TRP A C 1
ATOM 618 O O . TRP A 1 87 ? 5.730 -5.963 -12.076 1.00 93.06 87 TRP A O 1
ATOM 628 N N . ASN A 1 88 ? 7.002 -5.278 -13.795 1.00 90.62 88 ASN A N 1
ATOM 629 C CA . ASN A 1 88 ? 7.833 -6.482 -13.833 1.00 90.62 88 ASN A CA 1
ATOM 630 C C . ASN A 1 88 ? 8.638 -6.695 -12.544 1.00 90.62 88 ASN A C 1
ATOM 632 O O . ASN A 1 88 ? 8.821 -7.842 -12.125 1.00 90.62 88 ASN A O 1
ATOM 636 N N . CYS A 1 89 ? 9.097 -5.606 -11.923 1.00 86.50 89 CYS A N 1
ATOM 637 C CA . CYS A 1 89 ? 9.898 -5.651 -10.707 1.00 86.50 89 CYS A CA 1
ATOM 638 C C . CYS A 1 89 ? 9.043 -5.766 -9.447 1.00 86.50 89 CYS A C 1
ATOM 640 O O . CYS A 1 89 ? 9.398 -6.553 -8.578 1.00 86.50 89 CYS A O 1
ATOM 642 N N . VAL A 1 90 ? 7.934 -5.022 -9.342 1.00 89.44 90 VAL A N 1
ATOM 643 C CA . VAL A 1 90 ? 7.194 -4.919 -8.072 1.00 89.44 90 VAL A CA 1
ATOM 644 C C . VAL A 1 90 ? 5.702 -5.205 -8.232 1.00 89.44 90 VAL A C 1
ATOM 646 O O . VAL A 1 90 ? 5.158 -6.005 -7.475 1.00 89.44 90 VAL A O 1
ATOM 649 N N . GLY A 1 91 ? 5.033 -4.645 -9.246 1.00 91.44 91 GLY A N 1
ATOM 650 C CA . GLY A 1 91 ? 3.584 -4.820 -9.435 1.00 91.44 91 GLY A CA 1
ATOM 651 C C . GLY A 1 91 ? 3.139 -6.289 -9.500 1.00 91.44 91 GLY A C 1
ATOM 652 O O . GLY A 1 91 ? 2.202 -6.690 -8.808 1.00 91.44 91 GLY A O 1
ATOM 653 N N . ARG A 1 92 ? 3.863 -7.125 -10.258 1.00 93.44 92 ARG A N 1
ATOM 654 C CA . ARG A 1 92 ? 3.618 -8.575 -10.335 1.00 93.44 92 ARG A CA 1
ATOM 655 C C . ARG A 1 92 ? 3.790 -9.261 -8.977 1.00 93.44 92 ARG A C 1
ATOM 657 O O . ARG A 1 92 ? 2.958 -10.087 -8.614 1.00 93.44 92 ARG A O 1
ATOM 664 N N . GLN A 1 93 ? 4.839 -8.918 -8.231 1.00 93.25 93 GLN A N 1
ATOM 665 C CA . GLN A 1 93 ? 5.132 -9.533 -6.931 1.00 93.25 93 GLN A CA 1
ATOM 666 C C . GLN A 1 93 ? 4.041 -9.205 -5.906 1.00 93.25 93 GLN A C 1
ATOM 668 O O . GLN A 1 93 ? 3.549 -10.103 -5.224 1.00 93.25 93 GLN A O 1
ATOM 673 N N . ILE A 1 94 ? 3.579 -7.949 -5.875 1.00 94.81 94 ILE A N 1
ATOM 674 C CA . ILE A 1 94 ? 2.451 -7.526 -5.034 1.00 94.81 94 ILE A CA 1
ATOM 675 C C . ILE A 1 94 ? 1.199 -8.345 -5.370 1.00 94.81 94 ILE A C 1
ATOM 677 O O . ILE A 1 94 ? 0.526 -8.831 -4.462 1.00 94.81 94 ILE A O 1
ATOM 681 N N . MET A 1 95 ? 0.891 -8.539 -6.659 1.00 95.44 95 MET A N 1
ATOM 682 C CA . MET A 1 95 ? -0.259 -9.349 -7.082 1.00 95.44 95 MET A CA 1
ATOM 683 C C . MET A 1 95 ? -0.130 -10.818 -6.668 1.00 95.44 95 MET A C 1
ATOM 685 O O . MET A 1 95 ? -1.090 -11.404 -6.166 1.00 95.44 95 MET A O 1
ATOM 689 N N . GLU A 1 96 ? 1.044 -11.420 -6.841 1.00 94.75 96 GLU A N 1
ATOM 690 C CA . GLU A 1 96 ? 1.307 -12.802 -6.424 1.00 94.75 96 GLU A CA 1
ATOM 691 C C . GLU A 1 96 ? 1.145 -12.964 -4.904 1.00 94.75 96 GLU A C 1
ATOM 693 O O . GLU A 1 96 ? 0.458 -13.880 -4.442 1.00 94.75 96 GLU A O 1
ATOM 698 N N . HIS A 1 97 ? 1.682 -12.022 -4.124 1.00 94.06 97 HIS A N 1
ATOM 699 C CA . HIS A 1 97 ? 1.518 -11.970 -2.673 1.00 94.06 97 HIS A CA 1
ATOM 700 C C . HIS A 1 97 ? 0.041 -11.814 -2.265 1.00 94.06 97 HIS A C 1
ATOM 702 O O . HIS A 1 97 ? -0.474 -12.545 -1.411 1.00 94.06 97 HIS A O 1
ATOM 708 N N . ALA A 1 98 ? -0.675 -10.903 -2.923 1.00 94.94 98 ALA A N 1
ATOM 709 C CA . ALA A 1 98 ? -2.091 -10.637 -2.704 1.00 94.94 98 ALA A CA 1
ATOM 710 C C . ALA A 1 98 ? -2.969 -11.876 -2.945 1.00 94.94 98 ALA A C 1
ATOM 712 O O . ALA A 1 98 ? -3.867 -12.161 -2.148 1.00 94.94 98 ALA A O 1
ATOM 713 N N . VAL A 1 99 ? -2.690 -12.655 -3.995 1.00 96.25 99 VAL A N 1
ATOM 714 C CA . VAL A 1 99 ? -3.404 -13.909 -4.294 1.00 96.25 99 VAL A CA 1
ATOM 715 C C . VAL A 1 99 ? -3.237 -14.926 -3.164 1.00 96.25 99 VAL A C 1
ATOM 717 O O . VAL A 1 99 ? -4.217 -15.550 -2.744 1.00 96.25 99 VAL A O 1
ATOM 720 N N . VAL A 1 100 ? -2.022 -15.070 -2.626 1.00 94.44 100 VAL A N 1
ATOM 721 C CA . VAL A 1 100 ? -1.752 -15.972 -1.495 1.00 94.44 100 VAL A CA 1
ATOM 722 C C . VAL A 1 100 ? -2.548 -15.545 -0.261 1.00 94.44 100 VAL A C 1
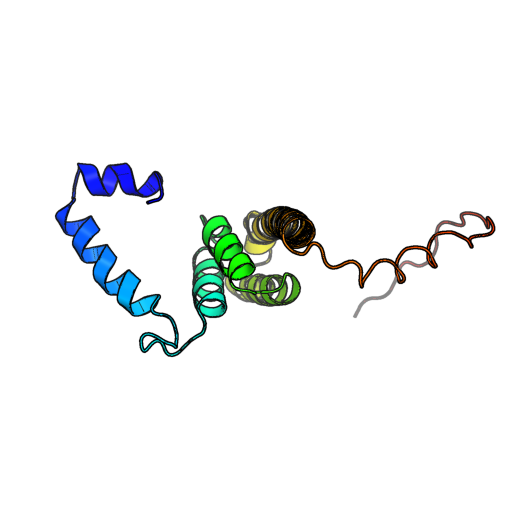ATOM 724 O O . VAL A 1 100 ? -3.189 -16.383 0.386 1.00 94.44 100 VAL A O 1
ATOM 727 N N . ILE A 1 101 ? -2.574 -14.243 0.039 1.00 91.94 101 ILE A N 1
ATOM 728 C CA . ILE A 1 101 ? -3.350 -13.697 1.157 1.00 91.94 101 ILE A CA 1
ATOM 729 C C . ILE A 1 101 ? -4.840 -13.940 0.953 1.00 91.94 101 ILE A C 1
ATOM 731 O O . ILE A 1 101 ? -5.481 -14.483 1.851 1.00 91.94 101 ILE A O 1
ATOM 735 N N . ALA A 1 102 ? -5.396 -13.593 -0.207 1.00 88.69 102 ALA A N 1
ATOM 736 C CA . ALA A 1 102 ? -6.817 -13.765 -0.499 1.00 88.69 102 ALA A CA 1
ATOM 737 C C . ALA A 1 102 ? -7.246 -15.241 -0.389 1.00 88.69 102 ALA A C 1
ATOM 739 O O . ALA A 1 102 ? -8.271 -15.551 0.226 1.00 88.69 102 ALA A O 1
ATOM 740 N N . GLY A 1 103 ? -6.420 -16.171 -0.883 1.00 77.81 103 GLY A N 1
ATOM 741 C CA . GLY A 1 103 ? -6.642 -17.612 -0.740 1.00 77.81 103 GLY A CA 1
ATOM 742 C C . GLY A 1 103 ? -6.573 -18.110 0.712 1.00 77.81 103 GLY A C 1
ATOM 743 O O . GLY A 1 103 ? -7.305 -19.026 1.094 1.00 77.81 103 GLY A O 1
ATOM 744 N N . GLY A 1 104 ? -5.733 -17.499 1.554 1.00 66.56 104 GLY A N 1
ATOM 745 C CA . GLY A 1 104 ? -5.674 -17.763 2.998 1.00 66.56 104 GLY A CA 1
ATOM 746 C C . GLY A 1 104 ? -6.844 -17.154 3.784 1.00 66.56 104 GLY A C 1
ATOM 747 O O . GLY A 1 104 ? -7.375 -17.783 4.702 1.00 66.56 104 GLY A O 1
ATOM 748 N N . SER A 1 105 ? -7.285 -15.956 3.405 1.00 57.59 105 SER A N 1
ATOM 749 C CA . SER A 1 105 ? -8.449 -15.264 3.972 1.00 57.59 105 SER A CA 1
ATOM 750 C C . SER A 1 105 ? -9.746 -16.018 3.676 1.00 57.59 105 SER A C 1
ATOM 752 O O . SER A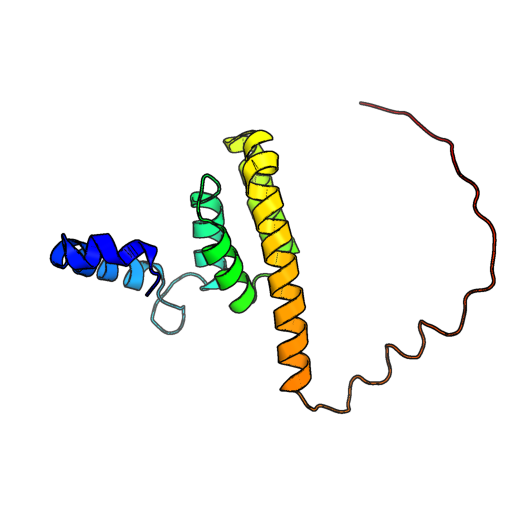 1 105 ? -10.562 -16.210 4.578 1.00 57.59 105 SER A O 1
ATOM 754 N N . CYS A 1 106 ? -9.881 -16.560 2.460 1.00 47.53 106 CYS A N 1
ATOM 755 C CA . CYS A 1 106 ? -10.990 -17.432 2.078 1.00 47.53 106 CYS A CA 1
ATOM 756 C C . CYS A 1 106 ? -11.061 -18.700 2.949 1.00 47.53 106 CYS A C 1
ATOM 758 O O . CYS A 1 106 ? -12.150 -19.109 3.348 1.00 47.53 106 CYS A O 1
ATOM 760 N N . ARG A 1 107 ? -9.916 -19.308 3.299 1.00 43.38 107 ARG A N 1
ATOM 761 C CA . ARG A 1 107 ? -9.873 -20.500 4.167 1.00 43.38 107 ARG A CA 1
ATOM 762 C C . ARG A 1 107 ? -10.302 -20.213 5.610 1.00 43.38 107 ARG A C 1
ATOM 764 O O . ARG A 1 107 ? -10.999 -21.033 6.199 1.00 43.38 107 ARG A O 1
ATOM 771 N N . ARG A 1 108 ? -9.933 -19.058 6.179 1.00 37.88 108 ARG A N 1
ATOM 772 C CA . ARG A 1 108 ? -10.337 -18.676 7.549 1.00 37.88 108 ARG A CA 1
ATOM 773 C C . ARG A 1 108 ? -11.819 -18.330 7.662 1.00 37.88 108 ARG A C 1
ATOM 775 O O . ARG A 1 108 ? -12.456 -18.791 8.602 1.00 37.88 108 ARG A O 1
ATOM 782 N N . ALA A 1 109 ? -12.372 -17.589 6.699 1.00 43.44 109 ALA A N 1
ATOM 783 C CA . ALA A 1 109 ? -13.801 -17.264 6.681 1.00 43.44 109 ALA A CA 1
ATOM 784 C C . ALA A 1 109 ? -14.683 -18.526 6.619 1.00 43.44 109 ALA A C 1
ATOM 786 O O . ALA A 1 109 ? -15.744 -18.578 7.238 1.00 43.44 109 ALA A O 1
ATOM 787 N N . TRP A 1 110 ? -14.217 -19.569 5.923 1.00 32.31 110 TRP A N 1
ATOM 788 C CA . TRP A 1 110 ? -14.918 -20.850 5.799 1.00 32.31 110 TRP A CA 1
ATOM 789 C C . TRP A 1 110 ? -14.930 -21.677 7.096 1.00 32.31 110 TRP A C 1
ATOM 791 O O . TRP A 1 110 ? -15.868 -22.431 7.331 1.00 32.31 110 TRP A O 1
ATOM 801 N N . LEU A 1 111 ? -13.911 -21.533 7.952 1.00 41.72 111 LEU A N 1
ATOM 802 C CA . LEU A 1 111 ? -13.824 -22.239 9.238 1.00 41.72 111 LEU A CA 1
ATOM 803 C C . LEU A 1 111 ? -14.623 -21.548 10.352 1.00 41.72 111 LEU A C 1
ATOM 805 O O . LEU A 1 111 ? -15.118 -22.224 11.248 1.00 41.72 111 LEU A O 1
ATOM 809 N N . THR A 1 112 ? -14.767 -20.221 10.304 1.00 43.03 112 THR A N 1
ATOM 810 C CA . THR A 1 112 ? -15.522 -19.456 11.313 1.00 43.03 112 THR A CA 1
ATOM 811 C C . THR A 1 112 ? -17.015 -19.382 11.009 1.00 43.03 112 THR A C 1
ATOM 813 O O . THR A 1 112 ? -17.828 -19.339 11.929 1.00 43.03 112 THR A O 1
ATOM 816 N N . THR A 1 113 ? -17.407 -19.424 9.733 1.00 48.78 113 THR A N 1
ATOM 817 C CA . THR A 1 113 ? -18.816 -19.498 9.332 1.00 48.78 113 THR A CA 1
ATOM 818 C C . THR A 1 113 ? -19.215 -20.946 9.074 1.0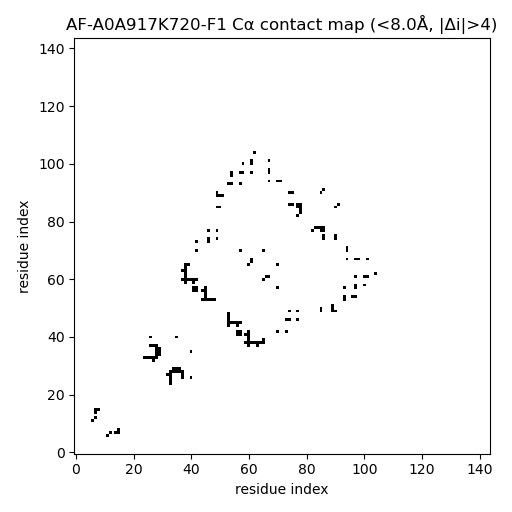0 48.78 113 THR A C 1
ATOM 820 O O . THR A 1 113 ? -19.358 -21.391 7.939 1.00 48.78 113 THR A O 1
ATOM 823 N N . GLY A 1 114 ? -19.444 -21.697 10.153 1.00 46.94 114 GLY A N 1
ATOM 824 C CA . GLY A 1 114 ? -20.121 -22.997 10.126 1.00 46.94 114 GLY A CA 1
ATOM 825 C C . GLY A 1 114 ? -21.591 -22.893 9.689 1.00 46.94 114 GLY A C 1
ATOM 826 O O . GLY A 1 114 ? -22.483 -23.342 10.397 1.00 46.94 114 GLY A O 1
ATOM 827 N N . SER A 1 115 ? -21.864 -22.278 8.536 1.00 43.16 115 SER A N 1
ATOM 828 C CA . SER A 1 115 ? -23.185 -22.195 7.924 1.00 43.16 115 SER A CA 1
ATOM 829 C C . SER A 1 115 ? -23.316 -23.303 6.884 1.00 43.16 115 SER A C 1
ATOM 831 O O . SER A 1 115 ? -22.726 -23.281 5.804 1.00 43.16 115 SER A O 1
ATOM 833 N N . THR A 1 116 ? -24.132 -24.292 7.218 1.00 47.38 116 THR A N 1
ATOM 834 C CA . THR A 1 116 ? -24.533 -25.451 6.410 1.00 47.38 116 THR A CA 1
ATOM 835 C C . THR A 1 116 ? -25.182 -25.102 5.058 1.00 47.38 116 THR A C 1
ATOM 837 O O . THR A 1 116 ? -25.417 -26.003 4.255 1.00 47.38 116 THR A O 1
ATOM 840 N N . ALA A 1 117 ? -25.430 -23.825 4.747 1.00 43.28 117 ALA A N 1
ATOM 841 C CA . ALA A 1 117 ? -26.309 -23.403 3.654 1.00 43.28 117 ALA A CA 1
ATOM 842 C C . ALA A 1 117 ? -25.655 -23.219 2.266 1.00 43.28 117 ALA A C 1
ATOM 844 O O . ALA A 1 117 ? -26.362 -22.954 1.299 1.00 43.28 117 ALA A O 1
ATOM 845 N N . ARG A 1 118 ? -24.335 -23.389 2.100 1.00 43.53 118 ARG A N 1
ATOM 846 C CA . ARG A 1 118 ? -23.669 -23.294 0.774 1.00 43.53 118 ARG A CA 1
ATOM 847 C C . ARG A 1 118 ? -23.016 -24.595 0.309 1.00 43.53 118 ARG A C 1
ATOM 849 O O . ARG A 1 118 ? -21.981 -24.593 -0.349 1.00 43.53 118 ARG A O 1
ATOM 856 N N . ARG A 1 119 ? -23.633 -25.733 0.634 1.00 44.12 119 ARG A N 1
ATOM 857 C CA . ARG A 1 119 ? -23.137 -27.062 0.237 1.00 44.12 119 ARG A CA 1
ATOM 858 C C . ARG A 1 119 ? -23.620 -27.528 -1.152 1.00 44.12 119 ARG A C 1
ATOM 860 O O . ARG A 1 119 ? -23.149 -28.553 -1.634 1.00 44.12 119 ARG A O 1
ATOM 867 N N . THR A 1 120 ? -24.504 -26.783 -1.821 1.00 37.75 120 THR A N 1
ATOM 868 C CA . THR A 1 120 ? -25.209 -27.257 -3.031 1.00 37.75 120 THR A CA 1
ATOM 869 C C . THR A 1 120 ? -24.614 -26.818 -4.371 1.00 37.75 120 THR A C 1
ATOM 871 O O . THR A 1 120 ? -24.866 -27.484 -5.368 1.00 37.75 120 THR A O 1
ATOM 874 N N . VAL A 1 121 ? -23.782 -25.773 -4.441 1.00 40.94 121 VAL A N 1
ATOM 875 C CA . VAL A 1 121 ? -23.331 -25.247 -5.753 1.00 40.94 121 VAL A CA 1
ATOM 876 C C . VAL A 1 121 ? -22.074 -25.947 -6.292 1.00 40.94 121 VAL A C 1
ATOM 878 O O . VAL A 1 121 ? -21.866 -25.988 -7.499 1.00 40.94 121 VAL A O 1
ATOM 881 N N . TRP A 1 122 ? -21.263 -26.590 -5.443 1.00 36.38 122 TRP A N 1
ATOM 882 C CA . TRP A 1 122 ? -19.998 -27.198 -5.896 1.00 36.38 122 TRP A CA 1
ATOM 883 C C . TRP A 1 122 ? -20.055 -28.710 -6.184 1.00 36.38 122 TRP A C 1
ATOM 885 O O . TRP A 1 122 ? -19.105 -29.259 -6.734 1.00 36.38 122 TRP A O 1
ATOM 895 N N . ARG A 1 123 ? -21.169 -29.400 -5.884 1.00 35.38 123 ARG A N 1
ATOM 896 C CA . ARG A 1 123 ? -21.349 -30.823 -6.258 1.00 35.38 123 ARG A CA 1
ATOM 897 C C . ARG A 1 123 ? -21.968 -31.042 -7.643 1.00 35.38 123 ARG A C 1
ATOM 899 O O . ARG A 1 123 ? -21.895 -32.157 -8.143 1.00 35.38 123 ARG A O 1
ATOM 906 N N . ALA A 1 124 ? -22.492 -30.003 -8.293 1.00 37.41 124 ALA A N 1
ATOM 907 C CA . ALA A 1 124 ? -23.039 -30.109 -9.650 1.00 37.41 124 ALA A CA 1
ATOM 908 C C . ALA A 1 124 ? -21.990 -29.903 -10.769 1.00 37.41 124 ALA A C 1
ATOM 910 O O . ALA A 1 124 ? -22.258 -30.220 -11.921 1.00 37.41 124 ALA A O 1
ATOM 911 N N . GLY A 1 125 ? -20.784 -29.410 -10.453 1.00 35.53 125 GLY A N 1
ATOM 912 C CA . GLY A 1 125 ? -19.763 -29.063 -11.457 1.00 35.53 125 GLY A CA 1
ATOM 913 C C . GLY A 1 125 ? -18.722 -30.144 -11.782 1.00 35.53 125 GLY A C 1
ATOM 914 O O . GLY A 1 125 ? -17.896 -29.933 -12.666 1.00 35.53 125 GLY A O 1
ATOM 915 N N . LEU A 1 126 ? -18.726 -31.285 -11.080 1.00 39.97 126 LEU A N 1
ATOM 916 C CA . LEU A 1 126 ? -17.695 -32.331 -11.224 1.00 39.97 126 LEU A CA 1
ATOM 917 C C . LEU A 1 126 ? -18.207 -33.684 -11.746 1.00 39.97 126 LEU A C 1
ATOM 919 O O . LEU A 1 126 ? -17.419 -34.614 -11.891 1.00 39.97 126 LEU A O 1
ATOM 923 N N . ALA A 1 127 ? -19.485 -33.794 -12.109 1.00 37.69 127 ALA A N 1
ATOM 924 C CA . ALA A 1 127 ? -20.054 -35.001 -12.707 1.00 37.69 127 ALA A CA 1
ATOM 925 C C . ALA A 1 127 ? -20.583 -34.700 -14.118 1.00 37.69 127 ALA A C 1
ATOM 927 O O . ALA A 1 127 ? -21.784 -34.601 -14.333 1.00 37.69 127 ALA A O 1
ATOM 928 N N . GLY A 1 128 ? -19.684 -34.501 -15.085 1.00 36.88 128 GLY A N 1
ATOM 929 C CA . GLY A 1 128 ? -20.107 -34.289 -16.472 1.00 36.88 128 GLY A CA 1
ATOM 930 C C . GLY A 1 128 ? -19.035 -33.726 -17.394 1.00 36.88 128 GLY A C 1
ATOM 931 O O . GLY A 1 128 ? -19.165 -32.611 -17.884 1.00 36.88 128 GLY A O 1
ATOM 932 N N . ARG A 1 129 ? -17.973 -34.489 -17.668 1.00 32.94 129 ARG A N 1
ATOM 933 C CA . ARG A 1 129 ? -17.138 -34.252 -18.855 1.00 32.94 129 ARG A CA 1
ATOM 934 C C . ARG A 1 129 ? -16.924 -35.568 -19.602 1.00 32.94 129 ARG A C 1
ATOM 936 O O . ARG A 1 129 ? -16.182 -36.411 -19.098 1.00 32.94 129 ARG A O 1
ATOM 943 N N . PRO A 1 130 ? -17.509 -35.766 -20.797 1.00 32.84 130 PRO A N 1
ATOM 944 C CA . PRO A 1 130 ? -16.985 -36.751 -21.722 1.00 32.84 130 PRO A CA 1
ATOM 945 C C . PRO A 1 130 ? -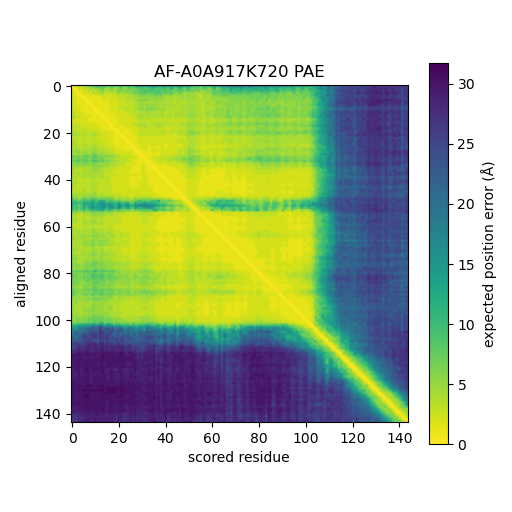15.672 -36.240 -22.331 1.00 32.84 130 PRO A C 1
ATOM 947 O O . PRO A 1 130 ? -15.509 -35.063 -22.651 1.00 32.84 130 PRO A O 1
ATOM 950 N N . ARG A 1 131 ? -14.716 -37.163 -22.457 1.00 42.81 131 ARG A N 1
ATOM 951 C CA . ARG A 1 131 ? -13.406 -36.976 -23.086 1.00 42.81 131 ARG A CA 1
ATOM 952 C C . ARG A 1 131 ? -13.569 -36.559 -24.554 1.00 42.81 131 ARG A C 1
ATOM 954 O O . ARG A 1 131 ? -14.117 -37.329 -25.334 1.00 42.81 131 ARG A O 1
ATOM 961 N N . ALA A 1 132 ? -12.983 -35.434 -24.960 1.00 32.59 132 ALA A N 1
ATOM 962 C CA . ALA A 1 132 ? -12.685 -35.162 -26.366 1.00 32.59 132 ALA A CA 1
ATOM 963 C C . ALA A 1 132 ? -11.417 -34.300 -26.509 1.00 32.59 132 ALA A C 1
ATOM 965 O O . ALA A 1 132 ? -11.420 -33.099 -26.280 1.00 32.59 132 ALA A O 1
ATOM 966 N N . LYS A 1 133 ? -10.330 -35.011 -26.826 1.00 32.28 133 LYS A N 1
ATOM 967 C CA . LYS A 1 133 ? -9.136 -34.671 -27.619 1.00 32.28 133 LYS A CA 1
ATOM 968 C C . LYS A 1 133 ? -8.628 -33.218 -27.669 1.00 32.28 133 LYS A C 1
ATOM 970 O O . LYS A 1 133 ? -9.242 -32.324 -28.236 1.00 32.28 133 LYS A O 1
ATOM 975 N N . GLN A 1 134 ? -7.367 -33.098 -27.250 1.00 34.19 134 GLN A N 1
ATOM 976 C CA . GLN A 1 134 ? -6.368 -32.160 -27.761 1.00 34.19 134 GLN A CA 1
ATOM 977 C C . GLN A 1 134 ? -6.475 -31.965 -29.286 1.00 34.19 134 GLN A C 1
ATOM 979 O O . GLN A 1 134 ? -6.355 -32.929 -30.043 1.00 34.19 134 GLN A O 1
ATOM 984 N N . ARG A 1 135 ? -6.575 -30.708 -29.727 1.00 31.25 135 ARG A N 1
ATOM 985 C CA . ARG A 1 135 ? -5.895 -30.216 -30.930 1.00 31.25 135 ARG A CA 1
ATOM 986 C C . ARG A 1 135 ? -5.299 -28.846 -30.619 1.00 31.25 135 ARG A C 1
ATOM 988 O O . ARG A 1 135 ? -6.001 -27.904 -30.272 1.00 31.25 135 ARG A O 1
ATOM 995 N N . LEU A 1 136 ? -3.975 -28.827 -30.679 1.00 30.17 136 LEU A N 1
ATOM 996 C CA . LEU A 1 136 ? -3.089 -27.675 -30.655 1.00 30.17 136 LEU A CA 1
ATOM 997 C C . LEU A 1 136 ? -3.149 -26.912 -31.987 1.00 30.17 136 LEU A C 1
ATOM 999 O O . LEU A 1 136 ? -3.414 -27.509 -33.027 1.00 30.17 136 LEU A O 1
ATOM 1003 N N . CYS A 1 137 ? -2.756 -25.638 -31.897 1.00 25.95 137 CYS A N 1
ATOM 1004 C CA . CYS A 1 137 ? -2.155 -24.801 -32.939 1.00 25.95 137 CYS A CA 1
ATOM 1005 C C . CYS A 1 137 ? -3.019 -24.407 -34.144 1.00 25.95 137 CYS A C 1
ATOM 1007 O O . CYS A 1 137 ? -3.170 -25.168 -35.091 1.00 25.95 137 CYS A O 1
ATOM 1009 N N . SER A 1 138 ? -3.444 -23.140 -34.153 1.00 29.97 138 SER A N 1
ATOM 1010 C CA . SER A 1 138 ? -3.219 -22.192 -35.258 1.00 29.97 138 SER A CA 1
ATOM 1011 C C . SER A 1 138 ? -4.112 -20.970 -35.057 1.00 29.97 138 SER A C 1
ATOM 1013 O O . SER A 1 138 ? -5.319 -21.074 -35.245 1.00 29.97 138 SER A O 1
ATOM 1015 N N . LEU A 1 139 ? -3.524 -19.829 -34.694 1.00 31.39 139 LEU A N 1
ATOM 1016 C CA . LEU A 1 139 ? -3.648 -18.575 -35.452 1.00 31.39 139 LEU A CA 1
ATOM 1017 C C . LEU A 1 139 ? -2.876 -17.475 -34.721 1.00 31.39 139 LEU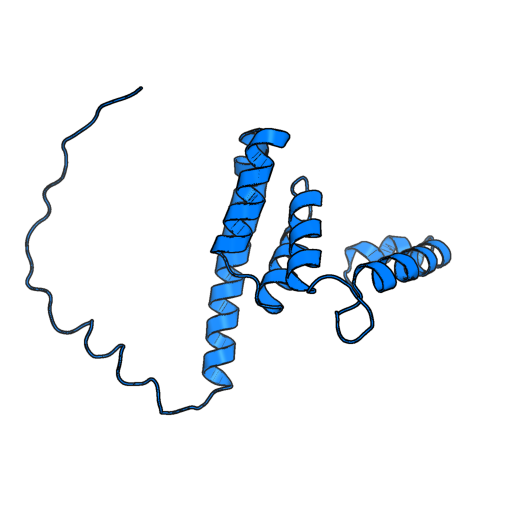 A C 1
ATOM 1019 O O . LEU A 1 139 ? -3.323 -16.886 -33.741 1.00 31.39 139 LEU A O 1
ATOM 1023 N N . ALA A 1 140 ? -1.665 -17.257 -35.223 1.00 32.16 140 ALA A N 1
ATOM 1024 C CA . ALA A 1 140 ? -0.978 -15.989 -35.114 1.00 32.16 140 ALA A CA 1
ATOM 1025 C C . ALA A 1 140 ? -1.708 -14.927 -35.960 1.00 32.16 140 ALA A C 1
ATOM 1027 O O . ALA A 1 140 ? -2.250 -15.254 -37.015 1.00 32.16 140 ALA A O 1
ATOM 1028 N N . GLY A 1 141 ? -1.612 -13.668 -35.524 1.00 28.59 141 GLY A N 1
ATOM 1029 C CA . GLY A 1 141 ? -1.782 -12.471 -36.354 1.00 28.59 141 GLY A CA 1
ATOM 1030 C C . GLY A 1 141 ? -3.154 -11.804 -36.250 1.00 28.59 141 GLY A C 1
ATOM 1031 O O . GLY A 1 141 ? -4.136 -12.328 -36.755 1.00 28.59 141 GLY A O 1
ATOM 1032 N N . TYR A 1 142 ? -3.232 -10.598 -35.684 1.00 28.77 142 TYR A N 1
ATOM 1033 C CA . TYR A 1 142 ? -2.853 -9.372 -36.392 1.00 28.77 142 TYR A CA 1
ATOM 1034 C C . TYR A 1 142 ? -2.775 -8.165 -35.443 1.00 28.77 142 TYR A C 1
ATOM 1036 O O . TYR A 1 142 ? -3.532 -8.058 -34.482 1.00 28.77 142 TYR A O 1
ATOM 1044 N N . GLN A 1 143 ? -1.816 -7.289 -35.743 1.00 32.22 143 GLN A N 1
ATOM 1045 C CA . GLN A 1 143 ? -1.643 -5.935 -35.218 1.00 32.22 143 GLN A CA 1
ATOM 1046 C C . GLN A 1 143 ? -2.713 -4.989 -35.782 1.00 32.22 143 GLN A C 1
ATOM 1048 O O . GLN A 1 143 ? -3.135 -5.186 -36.921 1.00 32.22 143 GLN A O 1
ATOM 1053 N N . THR A 1 144 ? -3.012 -3.917 -35.045 1.00 43.31 144 THR A N 1
ATOM 1054 C CA . THR A 1 144 ? -2.704 -2.522 -35.433 1.00 43.31 144 THR A CA 1
ATOM 1055 C C . THR A 1 144 ? -2.495 -1.705 -34.173 1.00 43.31 144 THR A C 1
ATOM 1057 O O . THR A 1 144 ? -3.341 -1.861 -33.264 1.00 43.31 144 THR A O 1
#

Radius of gyration: 21.63 Å; Cα contacts (8 Å, |Δi|>4): 100; chains: 1; bounding box: 44×50×56 Å